Protein AF-E2SMT0-F1 (afdb_monomer)

Solvent-accessible surface area (backbone atoms only — not comparable to full-atom values): 7330 Å² total; per-residue (Å²): 91,75,44,78,41,66,25,70,61,18,42,69,84,51,60,46,82,39,79,40,74,41,54,25,53,81,50,100,90,46,76,45,62,54,72,74,54,76,68,58,70,73,62,40,53,53,51,51,45,53,49,53,22,50,51,28,37,53,51,11,67,75,68,33,37,64,67,37,38,49,50,17,45,61,53,36,87,89,44,90,43,67,72,59,39,50,51,51,49,56,31,49,48,58,62,40,46,90,81,39,67,66,34,48,72,59,42,51,53,40,51,74,72,66,61,69,62,79,52,65,67,62,42,61,54,46,80,73,110

Mean predicted aligned error: 3.84 Å

Nearest PDB structures (foldseek):
  6wbt-assembly1_B  TM=9.586E-01  e=4.758E-06  metagenomes
  6wbt-assembly1_D  TM=9.593E-01  e=9.155E-06  metagenomes
  6wbt-assembly1_C  TM=9.604E-01  e=1.474E-05  metagenomes
  1u8x-assembly1_X  TM=9.569E-01  e=6.523E-05  Bacillus subtilis
  6vc6-assembly3_C  TM=9.594E-01  e=6.923E-05  Merdibacter massiliensis

Radius of gyration: 18.6 Å; Cα contacts (8 Å, |Δi|>4): 156; chains: 1; bounding box: 45×28×52 Å

pLDDT: mean 94.68, std 4.15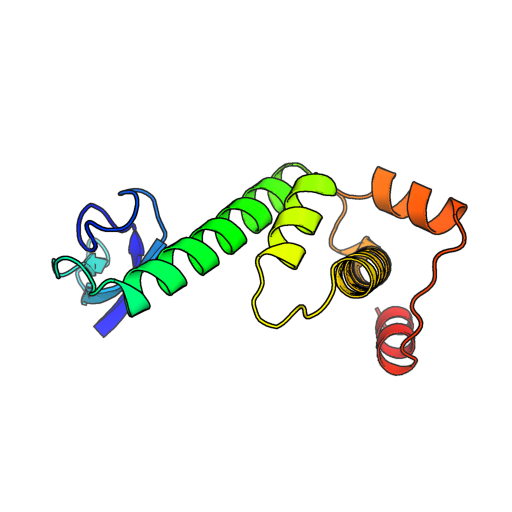, range [65.12, 97.88]

Sequence (129 aa):
MVVSTRNNGALCDLQDDSVVEVTSYITAKGALAVAWGSFDSAQRGWLQCMKAMEECTIQGAIKGDYGLVLQAFQLHPLIPNGAIGKRILDELLLAHKVYLPQFGDVIQQLEEQGITIRDKKARDLCDRQ

Secondary structure (DSSP, 8-state):
-EEEEE-TTSSTTS-TTSEEEEEEEEETTEEEEPP--PPPHHHHHHHHHHHHHHHHHHHHHHHT-HHHHHHHHHHSTT---HHHHHHHHHHHHHHTTTT-GGGHHHHHHHHHTT-----HHHHHHHTT-

Structure (mmCIF, N/CA/C/O backbone):
data_AF-E2SMT0-F1
#
_entry.id   AF-E2SMT0-F1
#
loop_
_atom_site.group_PDB
_atom_site.id
_atom_site.type_symbol
_atom_site.label_atom_id
_atom_site.label_alt_id
_atom_site.label_comp_id
_atom_site.label_asym_id
_atom_site.label_entity_id
_atom_site.label_seq_id
_atom_site.pdbx_PDB_ins_code
_atom_site.Cartn_x
_atom_site.Cartn_y
_atom_site.Cartn_z
_atom_site.occupancy
_atom_site.B_iso_or_equiv
_atom_site.auth_seq_id
_atom_site.auth_comp_id
_atom_site.auth_asym_id
_atom_site.auth_atom_id
_atom_site.pdbx_PDB_model_num
ATOM 1 N N . MET A 1 1 ? 6.360 7.605 -22.086 1.00 94.06 1 MET A N 1
ATOM 2 C CA . MET A 1 1 ? 5.530 8.168 -20.994 1.00 94.06 1 MET A CA 1
ATOM 3 C C . MET A 1 1 ? 5.886 7.426 -19.714 1.00 94.06 1 MET A C 1
ATOM 5 O O . MET A 1 1 ? 6.329 6.289 -19.827 1.00 94.06 1 MET A O 1
ATOM 9 N N . VAL A 1 2 ? 5.750 8.041 -18.541 1.00 97.12 2 VAL A N 1
ATOM 10 C CA . VAL A 1 2 ? 5.917 7.349 -17.251 1.00 97.12 2 VAL A CA 1
ATOM 11 C C . VAL A 1 2 ? 4.537 6.883 -16.795 1.00 97.12 2 VAL A C 1
ATOM 13 O O . VAL A 1 2 ? 3.605 7.683 -16.811 1.00 97.12 2 VAL A O 1
ATOM 16 N N . VAL A 1 3 ? 4.387 5.589 -16.511 1.00 97.62 3 VAL A N 1
ATOM 17 C CA . VAL A 1 3 ? 3.106 4.973 -16.124 1.00 97.62 3 VAL A CA 1
ATOM 18 C C . VAL A 1 3 ? 3.330 3.853 -15.117 1.00 97.62 3 VAL A C 1
ATOM 20 O O . VAL A 1 3 ? 4.385 3.217 -15.128 1.00 97.62 3 VAL A O 1
ATOM 23 N N . SER A 1 4 ? 2.312 3.563 -14.307 1.00 97.69 4 SER A N 1
ATOM 24 C CA . SER A 1 4 ? 2.261 2.354 -13.485 1.00 97.69 4 SER A CA 1
ATOM 25 C C . SER A 1 4 ? 1.993 1.124 -14.357 1.00 97.69 4 SER A C 1
ATOM 27 O O . SER A 1 4 ? 1.018 1.079 -15.108 1.00 97.69 4 SER A O 1
ATOM 29 N N . THR A 1 5 ? 2.857 0.119 -14.270 1.00 96.38 5 THR A N 1
ATOM 30 C CA . THR A 1 5 ? 2.747 -1.139 -15.015 1.00 96.38 5 THR A CA 1
ATOM 31 C C . THR A 1 5 ? 3.353 -2.288 -14.213 1.00 96.38 5 THR A C 1
ATOM 33 O O . THR A 1 5 ? 4.002 -2.072 -13.189 1.00 96.38 5 THR A O 1
ATOM 36 N N . ARG A 1 6 ? 3.138 -3.526 -14.658 1.00 96.56 6 ARG A N 1
ATOM 37 C CA . ARG A 1 6 ? 3.798 -4.701 -14.080 1.00 96.56 6 ARG A CA 1
ATOM 38 C C . ARG A 1 6 ? 5.302 -4.642 -14.363 1.00 96.56 6 ARG A C 1
ATOM 40 O O . ARG A 1 6 ? 5.692 -4.378 -15.498 1.00 96.56 6 ARG A O 1
ATOM 47 N N . ASN A 1 7 ? 6.120 -4.920 -13.349 1.00 96.12 7 ASN A N 1
ATOM 48 C CA . ASN A 1 7 ? 7.574 -4.787 -13.400 1.00 96.12 7 ASN A CA 1
ATOM 49 C C . ASN A 1 7 ? 8.222 -5.625 -14.508 1.00 96.12 7 ASN A C 1
ATOM 51 O O . ASN A 1 7 ? 8.943 -5.081 -15.339 1.00 96.12 7 ASN A O 1
ATOM 55 N N . ASN A 1 8 ? 7.947 -6.933 -14.537 1.00 95.00 8 ASN A N 1
ATOM 56 C CA . ASN A 1 8 ? 8.453 -7.865 -15.548 1.00 95.00 8 ASN A CA 1
ATOM 57 C C . ASN A 1 8 ? 9.960 -7.680 -15.850 1.00 95.00 8 ASN A C 1
ATOM 59 O O . ASN A 1 8 ? 10.357 -7.540 -17.009 1.00 95.00 8 ASN A O 1
ATOM 63 N N . GLY A 1 9 ? 10.781 -7.603 -14.798 1.00 94.38 9 GLY A N 1
ATOM 64 C CA . GLY A 1 9 ? 12.229 -7.416 -14.880 1.00 94.38 9 GLY A CA 1
ATOM 65 C C . GLY A 1 9 ? 12.729 -5.996 -15.175 1.00 94.38 9 GLY A C 1
ATOM 66 O O . GLY A 1 9 ? 13.941 -5.811 -15.288 1.00 94.38 9 GLY A O 1
ATOM 67 N N . ALA A 1 10 ? 11.864 -4.981 -15.304 1.00 95.19 10 ALA A N 1
ATOM 68 C CA . ALA A 1 10 ? 12.301 -3.611 -15.597 1.00 95.19 10 ALA A CA 1
ATOM 69 C C . ALA A 1 10 ? 13.158 -2.998 -14.471 1.00 95.19 10 ALA A C 1
ATOM 71 O O . ALA A 1 10 ? 14.170 -2.346 -14.744 1.00 95.19 10 ALA A O 1
ATOM 72 N N . LEU A 1 11 ? 12.767 -3.242 -13.217 1.00 95.75 11 LEU A N 1
ATOM 73 C CA . LEU A 1 11 ? 13.508 -2.942 -11.994 1.00 95.75 11 LEU A CA 1
ATOM 74 C C . LEU A 1 11 ? 13.913 -4.257 -11.325 1.00 95.75 11 LEU A C 1
ATOM 76 O O . LEU A 1 11 ? 13.073 -4.947 -10.751 1.00 95.75 11 LEU A O 1
ATOM 80 N N . CYS A 1 12 ? 15.202 -4.591 -11.360 1.00 94.56 12 CYS A N 1
ATOM 81 C CA . CYS A 1 12 ? 15.707 -5.846 -10.792 1.00 94.56 12 CYS A CA 1
ATOM 82 C C . CYS A 1 12 ? 15.666 -5.899 -9.258 1.00 94.56 12 CYS A C 1
ATOM 84 O O . CYS A 1 12 ? 15.787 -6.973 -8.678 1.00 94.56 12 CYS A O 1
ATOM 86 N N . ASP A 1 13 ? 15.489 -4.751 -8.603 1.00 95.81 13 ASP A N 1
ATOM 87 C CA . ASP A 1 13 ? 15.352 -4.675 -7.151 1.00 95.81 13 ASP A CA 1
ATOM 88 C C . ASP A 1 13 ? 13.949 -5.087 -6.665 1.00 95.81 13 ASP A C 1
ATOM 90 O O . ASP A 1 13 ? 13.763 -5.275 -5.471 1.00 95.81 13 ASP A O 1
ATOM 94 N N . LEU A 1 14 ? 12.953 -5.242 -7.544 1.00 96.69 14 LEU A N 1
ATOM 95 C CA . LEU A 1 14 ? 11.583 -5.622 -7.175 1.00 96.69 14 LEU A CA 1
ATOM 96 C C . LEU A 1 14 ? 11.155 -6.925 -7.852 1.00 96.69 14 LEU A C 1
ATOM 98 O O . LEU A 1 14 ? 11.699 -7.308 -8.884 1.00 96.69 14 LEU A O 1
ATOM 102 N N . GLN A 1 15 ? 10.138 -7.586 -7.294 1.00 95.94 15 GLN A N 1
ATOM 103 C CA . GLN A 1 15 ? 9.563 -8.794 -7.890 1.00 95.94 15 GLN A CA 1
ATOM 104 C C . GLN A 1 15 ? 8.917 -8.487 -9.252 1.00 95.94 15 GLN A C 1
ATOM 106 O O . GLN A 1 15 ? 8.438 -7.378 -9.500 1.00 95.94 15 GLN A O 1
ATOM 111 N N . ASP A 1 16 ? 8.883 -9.469 -10.153 1.00 95.88 16 ASP A N 1
ATOM 112 C CA . ASP A 1 16 ? 8.387 -9.284 -11.526 1.00 95.88 16 ASP A CA 1
ATOM 113 C C . ASP A 1 16 ? 6.885 -8.986 -11.611 1.00 95.88 16 ASP A C 1
ATOM 115 O O . ASP A 1 16 ? 6.398 -8.424 -12.595 1.00 95.88 16 ASP A O 1
ATOM 119 N N . ASP A 1 17 ? 6.123 -9.378 -10.600 1.00 96.31 17 ASP A N 1
ATOM 120 C CA . ASP A 1 17 ? 4.694 -9.117 -10.472 1.00 96.31 17 ASP A CA 1
ATOM 121 C C . ASP A 1 17 ? 4.365 -7.815 -9.730 1.00 96.31 17 ASP A C 1
ATOM 123 O O . ASP A 1 17 ? 3.208 -7.395 -9.742 1.00 96.31 17 ASP A O 1
ATOM 127 N N . SER A 1 18 ? 5.364 -7.126 -9.173 1.00 96.62 18 SER A N 1
ATOM 128 C CA . SER A 1 18 ? 5.171 -5.821 -8.545 1.00 96.62 18 SER A CA 1
ATOM 129 C C . SER A 1 18 ? 4.705 -4.771 -9.552 1.00 96.62 18 SER A C 1
ATOM 131 O O . SER A 1 18 ? 5.154 -4.729 -10.699 1.00 96.62 18 SER A O 1
ATOM 133 N N . VAL A 1 19 ? 3.844 -3.859 -9.101 1.00 96.81 19 VAL A N 1
ATOM 134 C CA . VAL A 1 19 ? 3.540 -2.633 -9.848 1.00 96.81 19 VAL A CA 1
ATOM 135 C C . VAL A 1 19 ? 4.671 -1.626 -9.649 1.00 96.81 19 VAL A C 1
ATOM 137 O O . VAL A 1 19 ? 5.078 -1.355 -8.515 1.00 96.81 19 VAL A O 1
ATOM 140 N N . VAL A 1 20 ? 5.163 -1.069 -10.754 1.00 96.44 20 VAL A N 1
ATOM 141 C CA . VAL A 1 20 ? 6.228 -0.060 -10.799 1.00 96.44 20 VAL A CA 1
ATOM 142 C C . VAL A 1 20 ? 5.805 1.099 -11.688 1.00 96.44 20 VAL A C 1
ATOM 144 O O . VAL A 1 20 ? 5.106 0.898 -12.679 1.00 96.44 20 VAL A O 1
ATOM 147 N N . GLU A 1 21 ? 6.232 2.311 -11.352 1.00 96.94 21 GLU A N 1
ATOM 148 C CA . GLU A 1 21 ? 5.996 3.500 -12.169 1.00 96.94 21 GLU A CA 1
ATOM 149 C C . GLU A 1 21 ? 7.283 3.885 -12.899 1.00 96.94 21 GLU A C 1
ATOM 151 O O . GLU A 1 21 ? 8.222 4.416 -12.308 1.00 96.94 21 GLU A O 1
ATOM 156 N N . VAL A 1 22 ? 7.356 3.548 -14.188 1.00 96.06 22 VAL A N 1
ATOM 157 C CA . VAL A 1 22 ? 8.592 3.655 -14.977 1.00 96.06 22 VAL A CA 1
ATOM 158 C C . VAL A 1 22 ? 8.326 4.149 -16.392 1.00 96.06 22 VAL A C 1
ATOM 160 O O . VAL A 1 22 ? 7.216 4.055 -16.931 1.00 96.06 22 VAL A O 1
ATOM 163 N N . THR A 1 23 ? 9.379 4.664 -17.026 1.00 97.25 23 THR A N 1
ATOM 164 C CA . THR A 1 23 ? 9.357 4.999 -18.450 1.00 97.25 23 THR A CA 1
ATOM 165 C C . THR A 1 23 ? 8.970 3.774 -19.266 1.00 97.25 23 THR A C 1
ATOM 167 O O . THR A 1 23 ? 9.588 2.717 -19.167 1.00 97.25 23 THR A O 1
ATOM 170 N N . SER A 1 24 ? 7.946 3.941 -20.096 1.00 97.50 24 SER A N 1
ATOM 171 C CA . SER A 1 24 ? 7.385 2.872 -20.909 1.00 97.50 24 SER A CA 1
ATOM 172 C C . SER A 1 24 ? 7.072 3.350 -22.326 1.00 97.50 24 SER A C 1
ATOM 174 O O . SER A 1 24 ? 6.667 4.504 -22.546 1.00 97.50 24 SER A O 1
ATOM 176 N N . TYR A 1 25 ? 7.211 2.432 -23.283 1.00 97.50 25 TYR A N 1
ATOM 177 C CA . TYR A 1 25 ? 6.647 2.574 -24.622 1.00 97.50 25 TYR A CA 1
ATOM 178 C C . TYR A 1 25 ? 5.174 2.178 -24.585 1.00 97.50 25 TYR A C 1
ATOM 180 O O . TYR A 1 25 ? 4.826 1.087 -24.137 1.00 97.50 25 TYR A O 1
ATOM 188 N N . ILE A 1 26 ? 4.299 3.062 -25.058 1.00 97.62 26 ILE A N 1
ATOM 189 C CA . ILE A 1 26 ? 2.863 2.792 -25.109 1.00 97.62 26 ILE A CA 1
ATOM 190 C C . ILE A 1 26 ? 2.528 2.241 -26.484 1.00 97.62 26 ILE A C 1
ATOM 192 O O . ILE A 1 26 ? 2.744 2.903 -27.497 1.00 97.62 26 ILE A O 1
ATOM 196 N N . THR A 1 27 ? 2.022 1.014 -26.510 1.00 96.88 27 THR A N 1
ATOM 197 C CA . THR A 1 27 ? 1.685 0.302 -27.743 1.00 96.88 27 THR A CA 1
ATOM 198 C C . THR A 1 27 ? 0.235 -0.165 -27.705 1.00 96.88 27 THR A C 1
ATOM 200 O O . THR A 1 27 ? -0.402 -0.163 -26.653 1.00 96.88 27 THR A O 1
ATOM 203 N N . ALA A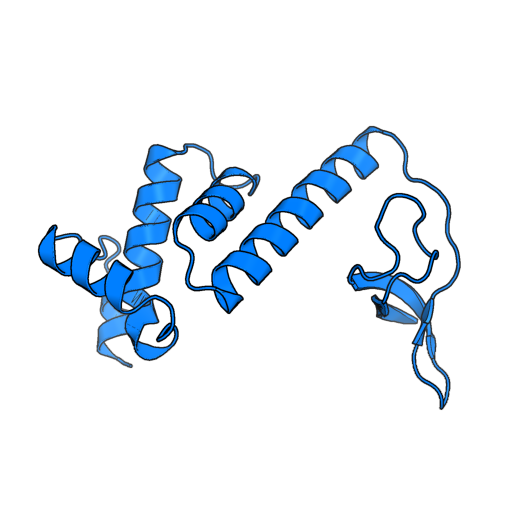 1 28 ? -0.280 -0.658 -28.834 1.00 97.56 28 ALA A N 1
ATOM 204 C CA . ALA A 1 28 ? -1.602 -1.287 -28.884 1.00 97.56 28 ALA A CA 1
ATOM 205 C C . ALA A 1 28 ? -1.732 -2.532 -27.975 1.00 97.56 28 ALA A C 1
ATOM 207 O O . ALA A 1 28 ? -2.843 -2.975 -27.708 1.00 97.56 28 ALA A O 1
ATOM 208 N N . LYS A 1 29 ? -0.614 -3.100 -27.493 1.00 95.19 29 LYS A N 1
ATOM 209 C CA . LYS A 1 29 ? -0.584 -4.244 -26.565 1.00 95.19 29 LYS A CA 1
ATOM 210 C C . LYS A 1 29 ? -0.454 -3.830 -25.091 1.00 95.19 29 LYS A C 1
ATOM 212 O O . LYS A 1 29 ? -0.320 -4.697 -24.236 1.00 95.19 29 LYS A O 1
ATOM 217 N N . GLY A 1 30 ? -0.471 -2.529 -24.798 1.00 95.12 30 GLY A N 1
ATOM 218 C CA . GLY A 1 30 ? -0.253 -1.980 -23.460 1.00 95.12 30 GLY A CA 1
ATOM 219 C C . GLY A 1 30 ? 1.129 -1.347 -23.282 1.00 95.12 30 GLY A C 1
ATOM 220 O O . GLY A 1 30 ? 1.851 -1.086 -24.254 1.00 95.12 30 GLY A O 1
ATOM 221 N N . ALA A 1 31 ? 1.464 -1.062 -22.022 1.00 96.56 31 ALA A N 1
ATOM 222 C CA . ALA A 1 31 ? 2.720 -0.436 -21.628 1.00 96.56 31 ALA A CA 1
ATOM 223 C C . ALA A 1 31 ? 3.867 -1.457 -21.615 1.00 96.56 31 ALA A C 1
ATOM 225 O O . ALA A 1 31 ? 3.803 -2.467 -20.917 1.00 96.56 31 ALA A O 1
ATOM 226 N N . LEU A 1 32 ? 4.928 -1.168 -22.367 1.00 95.69 32 LEU A N 1
ATOM 227 C CA . LEU A 1 32 ? 6.174 -1.929 -22.366 1.00 95.69 32 LEU A CA 1
ATOM 228 C C . LEU A 1 32 ? 7.217 -1.155 -21.560 1.00 95.69 32 LEU A C 1
ATOM 230 O O . LEU A 1 32 ? 7.735 -0.140 -22.037 1.00 95.69 32 LEU A O 1
ATOM 234 N N . ALA A 1 33 ? 7.481 -1.617 -20.338 1.00 96.00 33 ALA A N 1
ATOM 235 C CA . ALA A 1 33 ? 8.446 -1.001 -19.436 1.00 96.00 33 ALA A CA 1
ATOM 236 C C . ALA A 1 33 ? 9.861 -1.048 -20.029 1.00 96.00 33 ALA A C 1
ATOM 238 O O . ALA A 1 33 ? 10.301 -2.076 -20.549 1.00 96.00 33 ALA A O 1
ATOM 239 N N . VAL A 1 34 ? 10.571 0.076 -19.961 1.00 96.19 34 VAL A N 1
ATOM 240 C CA . VAL A 1 34 ? 11.981 0.146 -20.351 1.00 96.19 34 VAL A CA 1
ATOM 241 C C . VAL A 1 34 ? 12.826 -0.392 -19.201 1.00 96.19 34 VAL A C 1
ATOM 243 O O . VAL A 1 34 ? 12.672 0.047 -18.063 1.00 96.19 34 VAL A O 1
ATOM 246 N N . ALA A 1 35 ? 13.722 -1.333 -19.502 1.00 95.50 35 ALA A N 1
ATOM 247 C CA . ALA A 1 35 ? 14.650 -1.874 -18.517 1.00 95.50 35 ALA A CA 1
ATOM 248 C C . ALA A 1 35 ? 15.580 -0.773 -17.991 1.00 95.50 35 ALA A C 1
ATOM 250 O O . ALA A 1 35 ? 16.161 -0.021 -18.777 1.00 95.50 35 ALA A O 1
ATOM 251 N N . TRP A 1 36 ? 15.716 -0.695 -16.669 1.00 88.00 36 TRP A N 1
ATOM 252 C CA . TRP A 1 36 ? 16.558 0.298 -16.010 1.00 88.00 36 TRP A CA 1
ATOM 253 C C . TRP A 1 36 ? 17.875 -0.316 -15.525 1.00 88.00 36 TRP A C 1
ATOM 255 O O . TRP A 1 36 ? 18.932 -0.061 -16.094 1.00 88.00 36 TRP A O 1
ATOM 265 N N . GLY A 1 37 ? 17.815 -1.120 -14.464 1.00 87.62 37 GLY A N 1
ATOM 266 C CA . GLY A 1 37 ? 18.971 -1.544 -13.672 1.00 87.62 37 GLY A CA 1
ATOM 267 C C . GLY A 1 37 ? 18.666 -1.465 -12.175 1.00 87.62 37 GLY A C 1
ATOM 268 O O . GLY A 1 37 ? 17.503 -1.327 -11.792 1.00 87.62 37 GLY A O 1
ATOM 269 N N . SER A 1 38 ? 19.697 -1.544 -11.334 1.00 93.19 38 SER A N 1
ATOM 270 C CA . SER A 1 38 ? 19.538 -1.450 -9.880 1.00 93.19 38 SER A CA 1
ATOM 271 C C . SER A 1 38 ? 19.718 -0.022 -9.371 1.00 93.19 38 SER A C 1
ATOM 273 O O . SER A 1 38 ? 20.421 0.797 -9.967 1.00 93.19 38 SER A O 1
ATOM 275 N N . PHE A 1 39 ? 19.075 0.275 -8.250 1.00 95.44 39 PHE A N 1
ATOM 276 C CA . PHE A 1 39 ? 19.247 1.517 -7.510 1.00 95.44 39 PHE A CA 1
ATOM 277 C C . PHE A 1 39 ? 20.469 1.455 -6.596 1.00 95.44 39 PHE A C 1
ATOM 279 O O . PHE A 1 39 ? 20.848 0.383 -6.122 1.00 95.44 39 PHE A O 1
ATOM 286 N N . ASP A 1 40 ? 21.033 2.613 -6.263 1.00 97.00 40 ASP A N 1
ATOM 287 C CA . ASP A 1 40 ? 21.986 2.725 -5.160 1.00 97.00 40 ASP A CA 1
ATOM 288 C C . ASP A 1 40 ? 21.323 2.370 -3.818 1.00 97.00 40 ASP A C 1
ATOM 290 O O . ASP A 1 40 ? 20.101 2.429 -3.654 1.00 97.00 40 ASP A O 1
ATOM 294 N N . SER A 1 41 ? 22.146 2.002 -2.832 1.00 97.25 41 SER A N 1
ATOM 295 C CA . SER A 1 41 ? 21.692 1.439 -1.549 1.00 97.25 41 SER A CA 1
ATOM 296 C C . SER A 1 41 ? 20.629 2.288 -0.838 1.00 97.25 41 SER A C 1
ATOM 298 O O . SER A 1 41 ? 19.633 1.754 -0.350 1.00 97.25 41 SER A O 1
ATOM 300 N N . ALA A 1 42 ? 20.794 3.615 -0.818 1.00 96.88 42 ALA A N 1
ATOM 301 C CA . ALA A 1 42 ? 19.875 4.506 -0.114 1.00 96.88 42 ALA A CA 1
ATOM 302 C C . ALA A 1 42 ? 18.470 4.506 -0.743 1.00 96.88 42 ALA A C 1
ATOM 304 O O . ALA A 1 42 ? 17.470 4.352 -0.043 1.00 96.88 42 ALA A O 1
ATOM 305 N N . GLN A 1 43 ? 18.389 4.639 -2.066 1.00 96.31 43 GLN A N 1
ATOM 306 C CA . GLN A 1 43 ? 17.140 4.643 -2.825 1.00 96.31 43 GLN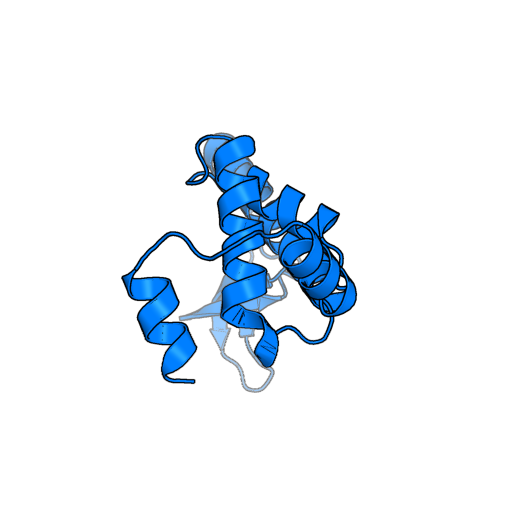 A CA 1
ATOM 307 C C . GLN A 1 43 ? 16.494 3.257 -2.798 1.00 96.31 43 GLN A C 1
ATOM 309 O O . GLN A 1 43 ? 15.284 3.149 -2.600 1.00 96.31 43 GLN A O 1
ATOM 314 N N . ARG A 1 44 ? 17.302 2.195 -2.917 1.00 96.75 44 ARG A N 1
ATOM 315 C CA . ARG A 1 44 ? 16.827 0.814 -2.818 1.00 96.75 44 ARG A CA 1
ATOM 316 C C . ARG A 1 44 ? 16.201 0.529 -1.455 1.00 96.75 44 ARG A C 1
ATOM 318 O O . ARG A 1 44 ? 15.138 -0.076 -1.405 1.00 96.75 44 ARG A O 1
ATOM 325 N N . GLY A 1 45 ? 16.813 0.987 -0.361 1.00 96.88 45 GLY A N 1
ATOM 326 C CA . GLY A 1 45 ? 16.271 0.803 0.988 1.00 96.88 45 GLY A CA 1
ATOM 327 C C . GLY A 1 45 ? 14.869 1.399 1.146 1.00 96.88 45 GLY A C 1
ATOM 328 O O . GLY A 1 45 ? 13.955 0.721 1.618 1.00 96.88 45 GLY A O 1
ATOM 329 N N . TRP A 1 46 ? 14.673 2.634 0.677 1.00 96.25 46 TRP A N 1
ATOM 330 C CA . TRP A 1 46 ? 13.354 3.274 0.670 1.00 96.25 46 TRP A CA 1
ATOM 331 C C . TRP A 1 46 ? 12.350 2.547 -0.224 1.00 96.25 46 TRP A C 1
ATOM 333 O O . TRP A 1 46 ? 11.210 2.341 0.192 1.00 96.25 46 TRP A O 1
ATOM 343 N N . LEU A 1 47 ? 12.778 2.120 -1.415 1.00 96.44 47 LEU A N 1
ATOM 344 C CA . LEU A 1 47 ? 11.934 1.382 -2.352 1.00 96.44 47 LEU A CA 1
ATOM 345 C C . LEU A 1 47 ? 11.395 0.088 -1.726 1.00 96.44 47 LEU A C 1
ATOM 347 O O . LEU A 1 47 ? 10.194 -0.162 -1.793 1.00 96.44 47 LEU A O 1
ATOM 351 N N . GLN A 1 48 ? 12.261 -0.695 -1.074 1.00 96.69 48 GLN A N 1
ATOM 352 C CA . GLN A 1 48 ? 11.861 -1.936 -0.401 1.00 96.69 48 GLN A CA 1
ATOM 353 C C . GLN A 1 48 ? 10.878 -1.675 0.740 1.00 96.69 48 GLN A C 1
ATOM 355 O O . GLN A 1 48 ? 9.872 -2.368 0.855 1.00 96.69 48 GLN A O 1
ATOM 360 N N . CYS A 1 49 ? 11.147 -0.662 1.569 1.00 96.81 49 CYS A N 1
ATOM 361 C CA . CYS A 1 49 ? 10.287 -0.331 2.703 1.00 96.81 49 CYS A CA 1
ATOM 362 C C . CYS A 1 49 ? 8.870 0.047 2.242 1.00 96.81 49 CYS A C 1
ATOM 364 O O . CYS A 1 49 ? 7.881 -0.492 2.743 1.00 96.81 49 CYS A O 1
ATOM 366 N N . MET A 1 50 ? 8.770 0.919 1.234 1.00 97.06 50 MET A N 1
ATOM 367 C CA . MET A 1 50 ? 7.477 1.346 0.700 1.00 97.06 50 MET A CA 1
ATOM 368 C C . MET A 1 50 ? 6.748 0.208 -0.014 1.00 97.06 50 MET A C 1
ATOM 370 O O . MET A 1 50 ? 5.547 0.049 0.193 1.00 97.06 50 MET A O 1
ATOM 374 N N . LYS A 1 51 ? 7.456 -0.632 -0.782 1.00 97.25 51 LYS A N 1
ATOM 375 C CA . LYS A 1 51 ? 6.834 -1.794 -1.427 1.00 97.25 51 LYS A CA 1
ATOM 376 C C . LYS A 1 51 ? 6.284 -2.785 -0.399 1.00 97.25 51 LYS A C 1
ATOM 378 O O . LYS A 1 51 ? 5.143 -3.214 -0.528 1.00 97.25 51 LYS A O 1
ATOM 383 N N . ALA A 1 52 ? 7.043 -3.085 0.655 1.00 97.25 52 ALA A N 1
ATOM 384 C CA . ALA A 1 52 ? 6.583 -3.960 1.731 1.00 97.25 52 ALA A CA 1
ATOM 385 C C . ALA A 1 52 ? 5.344 -3.393 2.449 1.00 97.25 52 ALA A C 1
ATOM 387 O O . ALA A 1 52 ? 4.422 -4.140 2.782 1.00 97.25 52 ALA A O 1
ATOM 388 N N . MET A 1 53 ? 5.291 -2.072 2.660 1.00 97.81 53 MET A N 1
ATOM 389 C CA . MET A 1 53 ? 4.117 -1.394 3.216 1.00 97.81 53 MET A CA 1
ATOM 390 C C . MET A 1 53 ? 2.884 -1.550 2.309 1.00 97.81 53 MET A C 1
ATOM 392 O O . MET A 1 53 ? 1.806 -1.901 2.797 1.00 97.81 53 MET A O 1
ATOM 396 N N . GLU A 1 54 ? 3.039 -1.355 0.996 1.00 97.69 54 GLU A N 1
ATOM 397 C CA . GLU A 1 54 ? 1.970 -1.551 0.007 1.00 97.69 54 GLU A CA 1
ATOM 398 C C . GLU A 1 54 ? 1.476 -3.003 -0.013 1.00 97.69 54 GLU A C 1
ATOM 400 O O . GLU A 1 54 ? 0.272 -3.247 0.046 1.00 97.69 54 GLU A O 1
ATOM 405 N N . GLU A 1 55 ? 2.389 -3.976 -0.037 1.00 97.19 55 GLU A N 1
ATOM 406 C CA . GLU A 1 55 ? 2.060 -5.404 -0.033 1.00 97.19 55 GLU A CA 1
ATOM 407 C C . GLU A 1 55 ? 1.293 -5.805 1.233 1.00 97.19 55 GLU A C 1
ATOM 409 O O . GLU A 1 55 ? 0.255 -6.465 1.137 1.00 97.19 55 GLU A O 1
ATOM 414 N N . CYS A 1 56 ? 1.741 -5.356 2.412 1.00 97.88 56 CYS A N 1
ATOM 415 C CA . CYS A 1 56 ? 1.028 -5.577 3.673 1.00 97.88 56 CYS A CA 1
ATOM 416 C C . CYS A 1 56 ? -0.371 -4.949 3.641 1.00 97.88 56 CYS A C 1
ATOM 418 O O . CYS A 1 56 ? -1.340 -5.585 4.057 1.00 97.88 56 CYS A O 1
ATOM 420 N N . THR A 1 57 ? -0.494 -3.734 3.096 1.00 97.50 57 THR A N 1
ATOM 421 C CA . THR A 1 57 ? -1.781 -3.039 2.950 1.00 97.50 57 THR A CA 1
ATOM 422 C C . THR A 1 57 ? -2.731 -3.820 2.051 1.00 97.50 57 THR A C 1
ATOM 424 O O . THR A 1 57 ? -3.874 -4.053 2.432 1.00 97.50 57 THR A O 1
ATOM 427 N N . ILE A 1 58 ? -2.268 -4.267 0.880 1.00 97.19 58 ILE A N 1
ATOM 428 C CA . ILE A 1 58 ? -3.079 -5.022 -0.084 1.00 97.19 58 ILE A CA 1
ATOM 429 C C . ILE A 1 58 ? -3.515 -6.358 0.521 1.00 97.19 58 ILE A C 1
ATOM 431 O O . ILE A 1 58 ? -4.692 -6.709 0.459 1.00 97.19 58 ILE A O 1
ATOM 435 N N . GLN A 1 59 ? -2.593 -7.096 1.144 1.00 97.62 59 GLN A N 1
ATOM 436 C CA . GLN A 1 59 ? -2.911 -8.378 1.772 1.00 97.62 59 GLN A CA 1
ATOM 437 C C . GLN A 1 59 ? -3.893 -8.213 2.935 1.00 97.62 59 GLN A C 1
ATOM 439 O O . GLN A 1 59 ? -4.858 -8.972 3.022 1.00 97.62 59 GLN A O 1
ATOM 444 N N . GLY A 1 60 ? -3.689 -7.206 3.788 1.00 97.69 60 GLY A N 1
ATOM 445 C CA . GLY A 1 60 ? -4.616 -6.866 4.865 1.00 97.69 60 GLY A CA 1
ATOM 446 C C . GLY A 1 60 ? -5.990 -6.465 4.334 1.00 97.69 60 GLY A C 1
ATOM 447 O O . GLY A 1 60 ? -7.000 -6.971 4.813 1.00 97.69 60 GLY A O 1
ATOM 448 N N . ALA A 1 61 ? -6.042 -5.639 3.287 1.00 96.38 61 ALA A N 1
ATOM 449 C CA . ALA A 1 61 ? -7.285 -5.186 2.669 1.00 96.38 61 ALA A CA 1
ATOM 450 C C . ALA A 1 61 ? -8.077 -6.320 2.004 1.00 96.38 61 ALA A C 1
ATOM 452 O O . ALA A 1 61 ? -9.302 -6.313 2.086 1.00 96.38 61 ALA A O 1
ATOM 453 N N . ILE A 1 62 ? -7.405 -7.288 1.370 1.00 97.06 62 ILE A N 1
ATOM 454 C CA . ILE A 1 62 ? -8.058 -8.461 0.766 1.00 97.06 62 ILE A CA 1
ATOM 455 C C . ILE A 1 62 ? -8.558 -9.425 1.849 1.00 97.06 62 ILE A C 1
ATOM 457 O O . ILE A 1 62 ? -9.654 -9.965 1.726 1.00 97.06 62 ILE A O 1
ATOM 461 N N . LYS A 1 63 ? -7.758 -9.661 2.898 1.00 96.81 63 LYS A N 1
ATOM 462 C CA . LYS A 1 63 ? -8.055 -10.662 3.937 1.00 96.81 63 LYS A CA 1
ATOM 463 C C . LYS A 1 63 ? -8.925 -10.144 5.084 1.00 96.81 63 LYS A C 1
ATOM 465 O O . LYS A 1 63 ? -9.427 -10.962 5.844 1.00 96.81 63 LYS A O 1
ATOM 470 N N . GLY A 1 64 ? -9.069 -8.827 5.240 1.00 96.31 64 GLY A N 1
ATOM 471 C CA . GLY A 1 64 ? -9.663 -8.232 6.444 1.00 96.31 64 GLY A CA 1
ATOM 472 C C . GLY A 1 64 ? -8.777 -8.380 7.689 1.00 96.31 64 GLY A C 1
ATOM 473 O O . GLY A 1 64 ? -9.273 -8.398 8.811 1.00 96.31 64 GLY A O 1
ATOM 474 N N . ASP A 1 65 ? -7.461 -8.526 7.510 1.00 97.69 65 ASP A N 1
ATOM 475 C CA . ASP A 1 65 ? -6.528 -8.828 8.599 1.00 97.69 65 ASP A CA 1
ATOM 476 C C . ASP A 1 65 ? -6.000 -7.539 9.246 1.00 97.69 65 ASP A C 1
ATOM 478 O O . ASP A 1 65 ? -5.197 -6.802 8.664 1.00 97.69 65 ASP A O 1
ATOM 482 N N . TYR A 1 66 ? -6.443 -7.277 10.476 1.00 97.44 66 TYR A N 1
ATOM 483 C CA . TYR A 1 66 ? -6.019 -6.120 11.264 1.00 97.44 66 TYR A CA 1
ATOM 484 C C . TYR A 1 66 ? -4.503 -6.090 11.520 1.00 97.44 66 TYR A C 1
ATOM 486 O O . TYR A 1 66 ? -3.894 -5.020 11.496 1.00 97.44 66 TYR A O 1
ATOM 494 N N . GLY A 1 67 ? -3.878 -7.246 11.755 1.00 97.00 67 GLY A N 1
ATOM 495 C CA . GLY A 1 67 ? -2.446 -7.348 12.023 1.00 97.00 67 GLY A CA 1
ATOM 496 C C . GLY A 1 67 ? -1.609 -6.918 10.821 1.00 97.00 67 GLY A C 1
ATOM 497 O O . GLY A 1 67 ? -0.662 -6.147 10.982 1.00 97.00 67 GLY A O 1
ATOM 498 N N . LEU A 1 68 ? -2.002 -7.335 9.614 1.00 97.69 68 LEU A N 1
ATOM 499 C CA . LEU A 1 68 ? -1.332 -6.928 8.374 1.00 97.69 68 LEU A CA 1
ATOM 500 C C . LEU A 1 68 ? -1.468 -5.426 8.101 1.00 97.69 68 LEU A C 1
ATOM 502 O O . LEU A 1 68 ? -0.488 -4.777 7.730 1.00 97.69 68 LEU A O 1
ATOM 506 N N . VAL A 1 69 ? -2.648 -4.845 8.333 1.00 96.88 69 VAL A N 1
ATOM 507 C CA . VAL A 1 69 ? -2.832 -3.393 8.170 1.00 96.88 69 VAL A CA 1
ATOM 508 C C . VAL A 1 69 ? -2.067 -2.612 9.244 1.00 96.88 69 VAL A C 1
ATOM 510 O O . VAL A 1 69 ? -1.478 -1.572 8.947 1.00 96.88 69 VAL A O 1
ATOM 513 N N . LEU A 1 70 ? -1.989 -3.123 10.477 1.00 96.50 70 LEU A N 1
ATOM 514 C CA . LEU A 1 70 ? -1.167 -2.520 11.526 1.00 96.50 70 LEU A CA 1
ATOM 515 C C . LEU A 1 70 ? 0.322 -2.554 11.166 1.00 96.50 70 LEU A C 1
ATOM 517 O O . LEU A 1 70 ? 1.016 -1.555 11.358 1.00 96.50 70 LEU A O 1
ATOM 521 N N . GLN A 1 71 ? 0.806 -3.668 10.616 1.00 96.12 71 GLN A N 1
ATOM 522 C CA . GLN A 1 71 ? 2.177 -3.778 10.123 1.00 96.12 71 GLN A CA 1
ATOM 523 C C . GLN A 1 71 ? 2.443 -2.764 9.002 1.00 96.12 71 GLN A C 1
ATOM 525 O O . GLN A 1 71 ? 3.464 -2.079 9.037 1.00 96.12 71 GLN A O 1
ATOM 530 N N . ALA A 1 72 ? 1.512 -2.597 8.059 1.00 96.38 72 ALA A N 1
ATOM 531 C CA . ALA A 1 72 ? 1.621 -1.569 7.027 1.00 96.38 72 ALA A CA 1
ATOM 532 C C . ALA A 1 72 ? 1.722 -0.153 7.625 1.00 96.38 72 ALA A C 1
ATOM 534 O O . ALA A 1 72 ? 2.613 0.614 7.262 1.00 96.38 72 ALA A O 1
ATOM 535 N N . PHE A 1 73 ? 0.876 0.174 8.607 1.00 94.56 73 PHE A N 1
ATOM 536 C CA . PHE A 1 73 ? 0.951 1.449 9.327 1.00 94.56 73 PHE A CA 1
ATOM 537 C C . PHE A 1 73 ? 2.312 1.664 9.995 1.00 94.56 73 PHE A C 1
ATOM 539 O O . PHE A 1 73 ? 2.849 2.766 9.952 1.00 94.56 73 PHE A O 1
ATOM 546 N N . GLN A 1 74 ? 2.889 0.628 10.602 1.00 93.62 74 GLN A N 1
ATOM 547 C CA . GLN A 1 74 ? 4.187 0.723 11.275 1.00 93.62 74 GLN A CA 1
ATOM 548 C C . GLN A 1 74 ? 5.362 0.889 10.305 1.00 93.62 74 GLN A C 1
ATOM 550 O O . GLN A 1 74 ? 6.342 1.542 10.657 1.00 93.62 74 GLN A O 1
ATOM 555 N N . LEU A 1 75 ? 5.272 0.323 9.099 1.00 94.69 75 LEU A N 1
ATOM 556 C CA . LEU A 1 75 ? 6.276 0.513 8.048 1.00 94.69 75 LEU A CA 1
ATOM 557 C C . LEU A 1 75 ? 6.229 1.924 7.445 1.0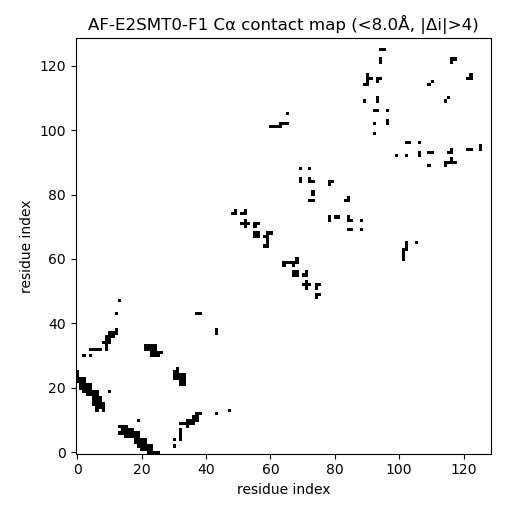0 94.69 75 LEU A C 1
ATOM 559 O O . LEU A 1 75 ? 7.222 2.395 6.891 1.00 94.69 75 LEU A O 1
ATOM 563 N N . HIS A 1 76 ? 5.085 2.607 7.535 1.00 93.88 76 HIS A N 1
ATOM 564 C CA . HIS A 1 76 ? 4.897 3.895 6.889 1.00 93.88 76 HIS A CA 1
ATOM 565 C C . HIS A 1 76 ? 5.766 4.996 7.547 1.00 93.88 76 HIS A C 1
ATOM 567 O O . HIS A 1 76 ? 5.570 5.309 8.723 1.00 93.88 76 HIS A O 1
ATOM 573 N N . PRO A 1 77 ? 6.652 5.693 6.804 1.00 92.31 77 PRO A N 1
ATOM 574 C CA . PRO A 1 77 ? 7.658 6.597 7.391 1.00 92.31 77 PRO A CA 1
ATOM 575 C C . PRO A 1 77 ? 7.086 7.807 8.142 1.00 92.31 77 PRO A C 1
ATOM 577 O O . PRO A 1 77 ? 7.738 8.378 9.011 1.00 92.31 77 PRO A O 1
ATOM 580 N N . LEU A 1 78 ? 5.861 8.214 7.798 1.00 92.25 78 LEU A N 1
ATOM 581 C CA . LEU A 1 78 ? 5.150 9.309 8.468 1.00 92.25 78 LEU A CA 1
ATOM 582 C C . LEU A 1 78 ? 4.451 8.898 9.772 1.00 92.25 78 LEU A C 1
ATOM 584 O O . LEU A 1 78 ? 3.835 9.751 10.408 1.00 92.25 78 LEU A O 1
ATOM 588 N N . ILE A 1 79 ? 4.510 7.626 10.173 1.00 91.56 79 ILE A N 1
ATOM 589 C CA . ILE A 1 79 ? 3.947 7.156 11.440 1.00 91.56 79 ILE A CA 1
ATOM 590 C C . ILE A 1 79 ? 5.065 7.149 12.493 1.00 91.56 79 ILE A C 1
ATOM 592 O O . ILE A 1 79 ? 5.916 6.265 12.493 1.00 91.56 79 ILE A O 1
ATOM 596 N N . PRO A 1 80 ? 5.092 8.124 13.422 1.00 83.69 80 PRO A N 1
ATOM 597 C CA . PRO A 1 80 ? 6.240 8.322 14.308 1.00 83.69 80 PRO A CA 1
ATOM 598 C C . PRO A 1 80 ? 6.275 7.360 15.505 1.00 83.69 80 PRO A C 1
ATOM 600 O O . PRO A 1 80 ? 7.292 7.257 16.184 1.00 83.69 80 PRO A O 1
ATOM 603 N N . ASN A 1 81 ? 5.152 6.719 15.842 1.00 86.69 81 ASN A N 1
ATOM 604 C CA . ASN A 1 81 ? 5.007 5.926 17.062 1.00 86.69 81 ASN A CA 1
ATOM 605 C C . ASN A 1 81 ? 3.953 4.831 16.862 1.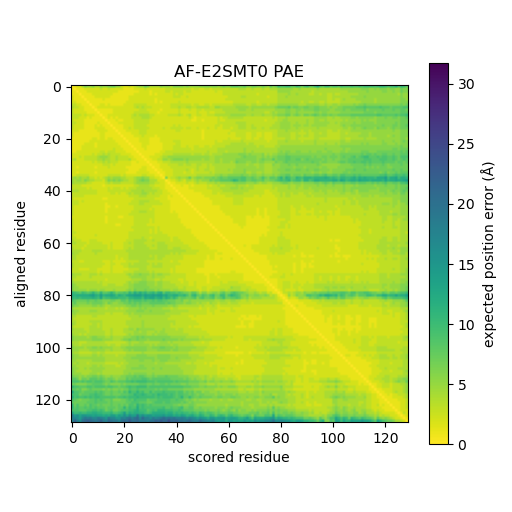00 86.69 81 ASN A C 1
ATOM 607 O O . ASN A 1 81 ? 2.833 5.129 16.448 1.00 86.69 81 ASN A O 1
ATOM 611 N N . GLY A 1 82 ? 4.278 3.590 17.237 1.00 85.81 82 GLY A N 1
ATOM 612 C CA . GLY A 1 82 ? 3.373 2.443 17.143 1.00 85.81 82 GLY A CA 1
ATOM 613 C C . GLY A 1 82 ? 2.067 2.597 17.934 1.00 85.81 82 GLY A C 1
ATOM 614 O O . GLY A 1 82 ? 1.017 2.199 17.439 1.00 85.81 82 GLY A O 1
ATOM 615 N N . ALA A 1 83 ? 2.083 3.234 19.110 1.00 89.88 83 ALA A N 1
ATOM 616 C CA . ALA A 1 83 ? 0.867 3.460 19.900 1.00 89.88 83 ALA A CA 1
ATOM 617 C C . ALA A 1 83 ? -0.072 4.481 19.235 1.00 89.88 83 ALA A C 1
ATOM 619 O O . ALA A 1 83 ? -1.290 4.301 19.213 1.00 89.88 83 ALA A O 1
ATOM 620 N N . ILE A 1 84 ? 0.497 5.547 18.658 1.00 88.94 84 ILE A N 1
ATOM 621 C CA . ILE A 1 84 ? -0.266 6.541 17.893 1.00 88.94 84 ILE A CA 1
ATOM 622 C C . ILE A 1 84 ? -0.772 5.920 16.589 1.00 88.94 84 ILE A C 1
ATOM 624 O O . ILE A 1 84 ? -1.938 6.108 16.260 1.00 88.94 84 ILE A O 1
ATOM 628 N N . GLY A 1 85 ? 0.066 5.151 15.890 1.00 91.94 85 GLY A N 1
ATOM 629 C CA . GLY A 1 85 ? -0.293 4.451 14.658 1.00 91.94 85 GLY A CA 1
ATOM 630 C C . GL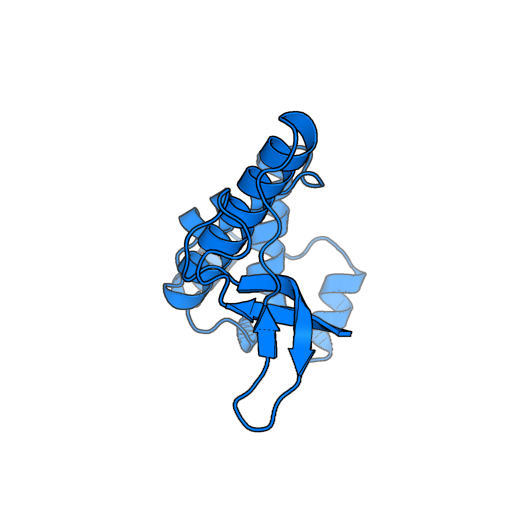Y A 1 85 ? -1.448 3.475 14.860 1.00 91.94 85 GLY A C 1
ATOM 631 O O . GLY A 1 85 ? -2.428 3.551 14.128 1.00 91.94 85 GLY A O 1
ATOM 632 N N . LYS A 1 86 ? -1.390 2.639 15.908 1.00 94.94 86 LYS A N 1
ATOM 633 C CA . LYS A 1 86 ? -2.484 1.726 16.269 1.00 94.94 86 LYS A CA 1
ATOM 634 C C . LYS A 1 86 ? -3.786 2.488 16.506 1.00 94.94 86 LYS A C 1
ATOM 636 O O . LYS A 1 86 ? -4.805 2.162 15.917 1.00 94.94 86 LYS A O 1
ATOM 641 N N . ARG A 1 87 ? -3.734 3.538 17.329 1.00 93.38 87 ARG A N 1
ATOM 642 C CA . ARG A 1 87 ? -4.914 4.354 17.625 1.00 93.38 87 ARG A CA 1
ATOM 643 C C . ARG A 1 87 ? -5.514 4.968 16.356 1.00 93.38 87 ARG A C 1
ATOM 645 O O . ARG A 1 87 ? -6.725 4.946 16.196 1.00 93.38 87 ARG A O 1
ATOM 652 N N . ILE A 1 88 ? -4.683 5.526 15.473 1.00 93.62 88 ILE A N 1
ATOM 653 C CA . ILE A 1 88 ? -5.156 6.113 14.211 1.00 93.62 88 ILE A CA 1
ATOM 654 C C . ILE A 1 88 ? -5.789 5.036 13.327 1.00 93.62 88 ILE A C 1
ATOM 656 O O . ILE A 1 88 ? -6.836 5.292 12.746 1.00 93.62 88 ILE A O 1
ATOM 660 N N . LEU A 1 89 ? -5.197 3.842 13.252 1.00 95.75 89 LEU A N 1
ATOM 661 C CA . LEU A 1 89 ? -5.777 2.724 12.515 1.00 95.75 89 LEU A CA 1
ATOM 662 C C . LEU A 1 89 ? -7.158 2.337 13.064 1.00 95.75 89 LEU A C 1
ATOM 664 O O . LEU A 1 89 ? -8.103 2.245 12.285 1.00 95.75 89 LEU A O 1
ATOM 668 N N . ASP A 1 90 ? -7.289 2.172 14.384 1.00 96.50 90 ASP A N 1
ATOM 669 C CA . ASP A 1 90 ? -8.572 1.856 15.026 1.00 96.50 90 ASP A CA 1
ATOM 670 C C . ASP A 1 90 ? -9.637 2.913 14.665 1.00 96.50 90 ASP A C 1
ATOM 672 O O . ASP A 1 90 ? -10.747 2.582 14.247 1.00 96.50 90 ASP A O 1
ATOM 676 N N . GLU A 1 91 ? -9.283 4.200 14.764 1.00 95.88 91 GLU A N 1
ATOM 677 C CA . GLU A 1 91 ? -10.174 5.315 14.419 1.00 95.88 91 GLU A CA 1
ATOM 678 C C . GLU A 1 91 ? -10.538 5.331 12.920 1.00 95.88 91 GLU A C 1
ATOM 680 O O . GLU A 1 91 ? -11.683 5.623 12.575 1.00 95.88 91 GLU A O 1
ATOM 685 N N . LEU A 1 92 ? -9.606 4.990 12.023 1.00 95.62 92 LEU A N 1
ATOM 686 C CA . LEU A 1 92 ? -9.854 4.930 10.578 1.00 95.62 92 LEU A CA 1
ATOM 687 C C . LEU A 1 92 ? -10.782 3.780 10.185 1.00 95.62 92 LEU A C 1
ATOM 689 O O . LEU A 1 92 ? -11.626 3.979 9.310 1.00 95.62 92 LEU A O 1
ATOM 693 N N . LEU A 1 93 ? -10.650 2.614 10.823 1.00 96.44 93 LEU A N 1
ATOM 694 C CA . LEU A 1 93 ? -11.542 1.474 10.597 1.00 96.44 93 LEU A CA 1
ATOM 695 C C . LEU A 1 93 ? -12.979 1.812 11.006 1.00 96.44 93 LEU A C 1
ATOM 697 O O . LEU A 1 93 ? -13.907 1.557 10.242 1.00 96.44 93 LEU A O 1
ATOM 701 N N . LEU A 1 94 ? -13.155 2.461 12.161 1.00 95.69 94 LEU A N 1
ATOM 702 C CA . LEU A 1 94 ? -14.461 2.947 12.613 1.00 95.69 94 LEU A CA 1
ATOM 703 C C . LEU A 1 94 ? -15.041 3.997 11.657 1.00 95.69 94 LEU A C 1
ATOM 705 O O . LEU A 1 94 ? -16.209 3.911 11.278 1.00 95.69 94 LEU A O 1
ATOM 709 N N . ALA A 1 95 ? -14.221 4.964 11.237 1.00 95.56 95 ALA A N 1
ATOM 710 C CA . ALA A 1 95 ? -14.635 6.037 10.334 1.00 95.56 95 ALA A CA 1
ATOM 711 C C . ALA A 1 95 ? -15.098 5.522 8.963 1.00 95.56 95 ALA A C 1
ATOM 713 O O . ALA A 1 95 ? -16.012 6.082 8.369 1.00 95.56 95 ALA A O 1
ATOM 714 N N . HIS A 1 96 ? -14.495 4.440 8.468 1.00 94.75 96 HIS A N 1
ATOM 715 C CA . HIS A 1 96 ? -14.782 3.890 7.141 1.00 94.75 96 HIS A CA 1
ATOM 716 C C . HIS A 1 96 ? -15.570 2.581 7.195 1.00 94.75 96 HIS A C 1
ATOM 718 O O . HIS A 1 96 ? -15.556 1.827 6.222 1.00 94.75 96 HIS A O 1
ATOM 724 N N . LYS A 1 97 ? -16.283 2.302 8.294 1.00 93.75 97 LYS A N 1
ATOM 725 C CA . LYS A 1 97 ? -16.976 1.020 8.492 1.00 93.75 97 LYS A CA 1
ATOM 726 C C . LYS A 1 97 ? -17.933 0.626 7.365 1.00 93.75 97 LYS A C 1
ATOM 728 O O . LYS A 1 97 ? -18.075 -0.553 7.068 1.00 93.75 97 LYS A O 1
ATOM 733 N N . VAL A 1 98 ? -18.538 1.609 6.696 1.00 93.81 98 VAL A N 1
ATOM 734 C CA . VAL A 1 98 ? -19.433 1.398 5.544 1.00 93.81 98 VAL A CA 1
ATOM 735 C C . VAL A 1 98 ? -18.675 0.875 4.314 1.00 93.81 98 VAL A C 1
ATOM 737 O O . VAL A 1 98 ? -19.226 0.109 3.528 1.00 93.81 98 VAL A O 1
ATOM 740 N N . TYR A 1 99 ? -17.405 1.252 4.151 1.00 94.88 99 TYR A N 1
ATOM 741 C CA . TYR A 1 99 ? -16.576 0.911 2.988 1.00 94.88 99 TYR A CA 1
ATOM 742 C C . TYR A 1 99 ? -15.658 -0.292 3.215 1.00 94.88 99 TYR A C 1
ATOM 744 O O . TYR A 1 99 ? -15.024 -0.757 2.269 1.00 94.88 99 TYR A O 1
ATOM 752 N N . LEU A 1 100 ? -15.566 -0.780 4.454 1.00 96.31 100 LEU A N 1
ATOM 753 C CA . LEU A 1 100 ? -14.640 -1.834 4.867 1.00 96.31 100 LEU A CA 1
ATOM 754 C C . LEU A 1 100 ? -15.373 -3.065 5.433 1.00 96.31 100 LEU A C 1
ATOM 756 O O . LEU A 1 100 ? -15.106 -3.468 6.568 1.00 96.31 100 LEU A O 1
ATOM 760 N N . PRO A 1 101 ? -16.286 -3.696 4.666 1.00 95.81 101 PRO A N 1
ATOM 761 C CA . PRO A 1 101 ? -17.085 -4.824 5.149 1.00 95.81 101 PRO A CA 1
ATOM 762 C C . PRO A 1 101 ? -16.237 -6.021 5.603 1.00 95.81 101 PRO A C 1
ATOM 764 O O . PRO A 1 101 ? -16.622 -6.738 6.521 1.00 95.81 101 PRO A O 1
ATOM 767 N N . GLN A 1 102 ? -15.059 -6.221 5.010 1.00 96.38 102 GLN A N 1
ATOM 768 C CA . GLN A 1 102 ? -14.129 -7.288 5.378 1.00 96.38 102 GLN A CA 1
ATOM 769 C C . GLN A 1 102 ? -13.521 -7.121 6.781 1.00 96.38 102 GLN A C 1
ATOM 771 O O . GLN A 1 102 ? -12.980 -8.077 7.321 1.00 96.38 102 GLN A O 1
ATOM 776 N N . PHE A 1 103 ? -13.614 -5.928 7.378 1.00 97.50 103 PHE A N 1
ATOM 777 C CA . PHE A 1 103 ? -13.165 -5.650 8.745 1.00 97.50 103 PHE A CA 1
ATOM 778 C C . PHE A 1 103 ? -14.326 -5.622 9.754 1.00 97.50 103 PHE A C 1
ATOM 780 O O . PHE A 1 103 ? -14.126 -5.168 10.878 1.00 97.50 103 PHE A O 1
ATOM 787 N N . GLY A 1 104 ? -15.526 -6.092 9.385 1.00 96.06 104 GLY A N 1
ATOM 788 C CA . GLY A 1 104 ? -16.735 -6.002 10.215 1.00 96.06 104 GLY A CA 1
ATOM 789 C C . GLY A 1 104 ? -16.558 -6.521 11.647 1.00 96.06 104 GLY A C 1
ATOM 790 O O . GLY A 1 104 ? -16.854 -5.794 12.593 1.00 96.06 104 GLY A O 1
ATOM 791 N N . ASP A 1 105 ? -15.990 -7.719 11.813 1.00 95.88 105 ASP A N 1
ATOM 792 C CA . ASP A 1 105 ? -15.754 -8.321 13.136 1.00 95.88 105 ASP A CA 1
ATOM 793 C C . ASP A 1 105 ? -14.783 -7.487 13.986 1.00 95.88 105 ASP A C 1
ATOM 795 O O . ASP A 1 105 ? -14.993 -7.283 15.181 1.00 95.88 105 ASP A O 1
ATOM 799 N N . VAL A 1 106 ? -13.721 -6.968 13.363 1.00 96.69 106 VAL A N 1
ATOM 800 C CA . VAL A 1 106 ? -12.728 -6.114 14.029 1.00 96.69 106 VAL A CA 1
ATOM 801 C C . VAL A 1 106 ? -13.372 -4.798 14.452 1.00 96.69 106 VAL A C 1
ATOM 803 O O . VAL A 1 106 ? -13.191 -4.355 15.581 1.00 96.69 106 VAL A O 1
ATOM 806 N N . ILE A 1 107 ? -14.151 -4.180 13.566 1.00 96.94 107 ILE A N 1
ATOM 807 C CA . ILE A 1 107 ? -14.872 -2.934 13.837 1.00 96.94 107 ILE A CA 1
ATOM 808 C C . ILE A 1 107 ? -15.835 -3.121 15.009 1.00 96.94 107 ILE A C 1
ATOM 810 O O . ILE A 1 107 ? -15.829 -2.299 15.923 1.00 96.94 107 ILE A O 1
ATOM 814 N N . GLN A 1 108 ? -16.593 -4.220 15.032 1.00 96.75 108 GLN A N 1
ATOM 815 C CA . GLN A 1 108 ? -17.489 -4.537 16.141 1.00 96.75 108 GLN A CA 1
ATOM 816 C C . GLN A 1 108 ? -16.720 -4.651 17.467 1.00 96.75 108 GLN A C 1
ATOM 818 O O . GLN A 1 108 ? -17.112 -4.041 18.460 1.00 96.75 108 GLN A O 1
ATOM 823 N N . GLN A 1 109 ? -15.588 -5.359 17.483 1.00 96.69 109 GLN A N 1
ATOM 824 C CA . GLN A 1 109 ? -14.742 -5.464 18.678 1.00 96.69 109 GLN A CA 1
ATOM 825 C C . GLN A 1 109 ? -14.219 -4.098 19.148 1.00 96.69 109 GLN A C 1
ATOM 827 O O . GLN A 1 109 ? -14.143 -3.846 20.350 1.00 96.69 109 GLN A O 1
ATOM 832 N N . LEU A 1 110 ? -13.856 -3.204 18.222 1.00 96.31 110 LEU A N 1
ATOM 833 C CA . LEU A 1 110 ? -13.406 -1.847 18.552 1.00 96.31 110 LEU A CA 1
ATOM 834 C C . LEU A 1 110 ? -14.548 -0.992 19.133 1.00 96.31 110 LEU A C 1
ATOM 836 O O . LEU A 1 110 ? -14.320 -0.243 20.087 1.00 96.31 110 LEU A O 1
ATOM 840 N N . GLU A 1 111 ? -15.770 -1.122 18.603 1.00 95.31 111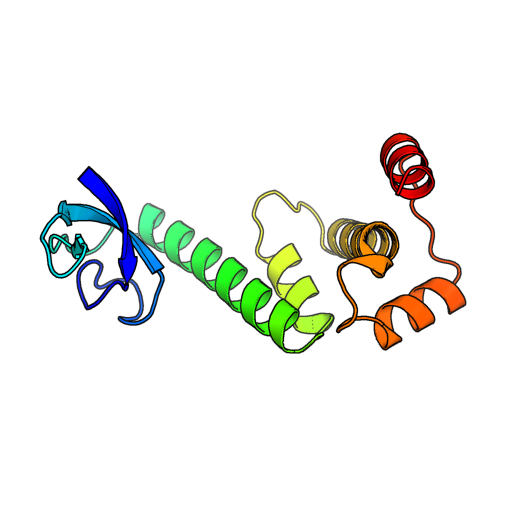 GLU A N 1
ATOM 841 C CA . GLU A 1 111 ? -16.970 -0.466 19.143 1.00 95.31 111 GLU A CA 1
ATOM 842 C C . GLU A 1 111 ? -17.297 -0.990 20.558 1.00 95.31 111 GLU A C 1
ATOM 844 O O . GLU A 1 111 ? -17.550 -0.193 21.464 1.00 95.31 111 GLU A O 1
ATOM 849 N N . GLU A 1 112 ? -17.198 -2.304 20.795 1.00 96.81 112 GLU A N 1
ATOM 850 C CA . GLU A 1 112 ? -17.391 -2.934 22.115 1.00 96.81 112 GLU A CA 1
ATOM 851 C C . GLU A 1 112 ? -16.341 -2.493 23.148 1.00 96.81 112 GLU A C 1
ATOM 853 O O . GLU A 1 112 ? -16.644 -2.345 24.333 1.00 96.81 112 GLU A O 1
ATOM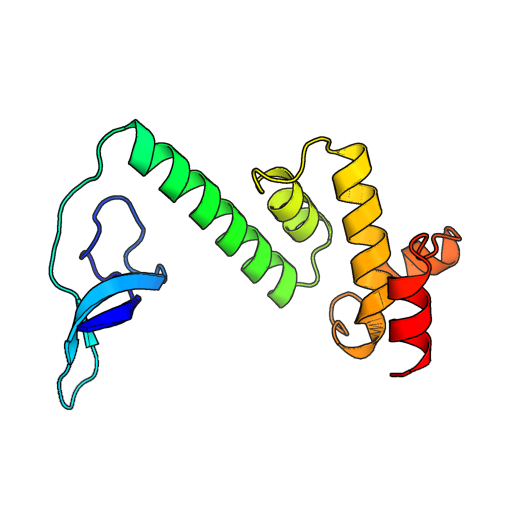 858 N N . GLN A 1 113 ? -15.112 -2.215 22.706 1.00 95.06 113 GLN A N 1
ATOM 859 C CA . GLN A 1 113 ? -14.051 -1.635 23.539 1.00 95.06 113 GLN A CA 1
ATOM 860 C C . GLN A 1 113 ? -14.267 -0.140 23.841 1.00 95.06 113 GLN A C 1
ATOM 862 O O . GLN A 1 113 ? -13.487 0.458 24.587 1.00 95.06 113 GLN A O 1
ATOM 867 N N . GLY A 1 114 ? -15.307 0.481 23.274 1.00 93.81 114 GLY A N 1
ATOM 868 C CA . GLY A 1 114 ? -15.628 1.893 23.466 1.00 93.81 114 GLY A CA 1
ATOM 869 C C . GLY A 1 114 ? -14.670 2.847 22.748 1.00 93.81 114 GLY A C 1
ATOM 870 O O . GLY A 1 114 ? -14.540 4.010 23.146 1.00 93.81 114 GLY A O 1
ATOM 871 N N . ILE A 1 115 ? -13.968 2.379 21.711 1.00 94.75 115 ILE A N 1
ATOM 872 C CA . ILE A 1 115 ? -13.079 3.228 20.915 1.00 94.75 115 ILE A CA 1
ATOM 873 C C . ILE A 1 115 ? -13.929 4.164 20.053 1.00 94.75 115 ILE A C 1
ATOM 875 O O . ILE A 1 115 ? -14.947 3.779 19.487 1.00 94.75 115 ILE A O 1
ATOM 879 N N . THR A 1 116 ? -13.515 5.429 19.967 1.00 93.25 116 THR A N 1
ATOM 880 C CA . THR A 1 116 ? -14.228 6.461 19.208 1.00 93.25 116 THR A CA 1
ATOM 881 C C . THR A 1 116 ? -13.258 7.353 18.444 1.00 93.25 116 THR A C 1
ATOM 883 O O . THR A 1 116 ? -12.116 7.560 18.862 1.00 93.25 116 THR A O 1
ATOM 886 N N . ILE A 1 117 ? -13.738 7.919 17.335 1.00 94.00 117 ILE A N 1
ATOM 887 C CA . ILE A 1 117 ? -12.999 8.882 16.511 1.00 94.00 117 ILE A CA 1
ATOM 888 C C . ILE A 1 117 ? -12.799 10.162 17.321 1.00 94.00 117 ILE A C 1
ATOM 890 O O . ILE A 1 117 ? -13.777 10.817 17.693 1.00 94.00 117 ILE A O 1
ATOM 894 N N . ARG A 1 118 ? -11.550 10.537 17.608 1.00 91.12 118 ARG A N 1
ATOM 895 C CA . ARG A 1 118 ? -11.243 11.695 18.467 1.00 91.12 118 ARG A CA 1
ATOM 896 C C . ARG A 1 118 ? -11.259 13.009 17.708 1.00 91.12 118 ARG A C 1
ATOM 898 O O . ARG A 1 118 ? -11.628 14.036 18.276 1.00 91.12 118 ARG A O 1
ATOM 905 N N . ASP A 1 119 ? -10.840 12.979 16.449 1.00 91.94 119 ASP A N 1
ATOM 906 C CA . ASP A 1 119 ? -10.811 14.171 15.617 1.00 91.94 119 ASP A CA 1
ATOM 907 C C . ASP A 1 119 ? -12.236 14.624 15.275 1.00 91.94 119 ASP A C 1
ATOM 909 O O . ASP A 1 119 ? -13.042 13.869 14.727 1.00 91.94 119 ASP A O 1
ATOM 913 N N . LYS A 1 120 ? -12.548 15.878 15.615 1.00 92.31 120 LYS A N 1
ATOM 914 C CA . LYS A 1 120 ? -13.883 16.442 15.407 1.00 92.31 120 LYS A CA 1
ATOM 915 C C . LYS A 1 120 ? -14.251 16.492 13.925 1.00 92.31 120 LYS A C 1
ATOM 917 O O . LYS A 1 120 ? -15.378 16.167 13.582 1.00 92.31 120 LYS A O 1
ATOM 922 N N . LYS A 1 121 ? -13.316 16.868 13.046 1.00 91.25 121 LYS A N 1
ATOM 923 C CA . LYS A 1 121 ? -13.600 16.968 11.609 1.00 91.25 121 LYS A CA 1
ATOM 924 C C . LYS A 1 121 ? -13.844 15.589 11.012 1.00 91.25 121 LYS A C 1
ATOM 926 O O . LYS A 1 121 ? -14.768 15.442 10.224 1.00 91.25 121 LYS A O 1
ATOM 931 N N . ALA A 1 122 ? -13.042 14.596 11.390 1.00 89.62 122 ALA A N 1
ATOM 932 C CA . ALA A 1 122 ? -13.237 13.221 10.946 1.00 89.62 122 ALA A CA 1
ATOM 933 C C . ALA A 1 122 ? -14.614 12.694 11.374 1.00 89.62 122 ALA A C 1
ATOM 935 O O . ALA A 1 122 ? -15.326 12.127 10.552 1.00 89.62 122 ALA A O 1
ATOM 936 N N . ARG A 1 123 ? -15.028 12.960 12.619 1.00 92.19 123 ARG A N 1
ATOM 937 C CA . ARG A 1 123 ? -16.363 12.597 13.113 1.00 92.19 123 ARG A CA 1
ATOM 938 C C . ARG A 1 123 ? -17.481 13.300 12.334 1.00 92.19 123 ARG A C 1
ATOM 940 O O . ARG A 1 123 ? -18.352 12.626 11.800 1.00 92.19 123 ARG A O 1
ATOM 947 N N . ASP A 1 124 ? -17.383 14.621 12.175 1.00 92.06 124 ASP A N 1
ATOM 948 C CA . ASP A 1 124 ? -18.357 15.428 11.427 1.00 92.06 124 ASP A CA 1
ATOM 949 C C . ASP A 1 124 ? -18.483 14.985 9.951 1.00 92.06 124 ASP A C 1
ATOM 951 O O . ASP A 1 124 ? -19.518 15.209 9.326 1.00 92.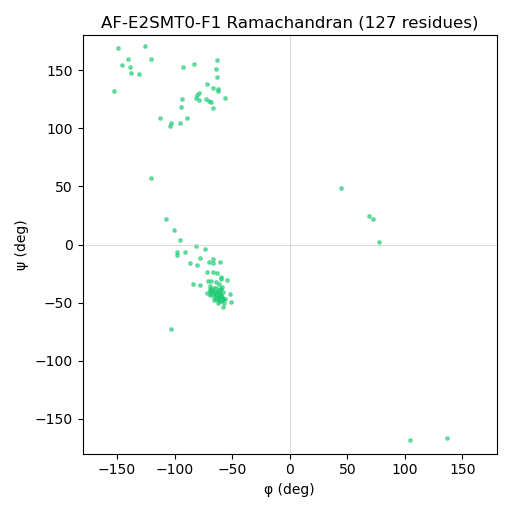06 124 ASP A O 1
ATOM 955 N N . LEU A 1 125 ? -17.425 14.409 9.363 1.00 89.50 125 LEU A N 1
ATOM 956 C CA . LEU A 1 125 ? -17.442 13.849 8.007 1.00 89.50 125 LEU A CA 1
ATOM 957 C C . LEU A 1 125 ? -18.123 12.480 7.948 1.00 89.50 125 LEU A C 1
ATOM 959 O O . LEU A 1 125 ? -18.787 12.203 6.954 1.00 89.50 125 LEU A O 1
ATOM 963 N N . CYS A 1 126 ? -17.978 11.652 8.984 1.00 86.69 126 CYS A N 1
ATOM 964 C CA . CYS A 1 126 ? -18.644 10.351 9.066 1.00 86.69 126 CYS A CA 1
ATOM 965 C C . CYS A 1 126 ? -20.160 10.512 9.229 1.00 86.69 126 CYS A C 1
ATOM 967 O O . CYS A 1 126 ? -20.914 9.795 8.587 1.00 86.69 126 CYS A O 1
ATOM 969 N N . ASP A 1 127 ? -20.609 11.504 10.005 1.00 81.50 127 ASP A N 1
ATOM 970 C CA . ASP A 1 127 ? -22.039 11.782 10.230 1.00 81.50 127 ASP A CA 1
ATOM 971 C C . ASP A 1 127 ? -22.781 12.267 8.964 1.00 81.50 127 ASP A C 1
ATOM 973 O O . ASP A 1 127 ? -24.007 12.368 8.952 1.00 81.50 127 ASP A O 1
ATOM 977 N N . ARG A 1 128 ? -22.044 12.622 7.901 1.00 81.00 128 ARG A N 1
ATOM 978 C CA . ARG A 1 128 ? -22.587 13.100 6.616 1.00 81.00 128 ARG A CA 1
ATOM 979 C C . ARG A 1 128 ? -22.685 12.015 5.542 1.00 81.00 128 ARG A C 1
ATOM 981 O O . ARG A 1 128 ? -23.148 12.330 4.445 1.00 81.00 128 ARG A O 1
ATOM 988 N N . GLN A 1 129 ? -22.174 10.817 5.812 1.00 65.12 129 GLN A N 1
ATOM 989 C CA . GLN A 1 129 ? -22.158 9.680 4.887 1.00 65.12 129 GLN A CA 1
ATOM 990 C C . GLN A 1 129 ? -23.370 8.783 5.122 1.00 65.12 129 GLN A C 1
ATOM 992 O O . GLN A 1 129 ? -23.893 8.273 4.108 1.00 65.12 129 GLN A O 1
#

Foldseek 3Di:
DWAWDQQCQLEVLDDRRDTDTADFDQDPVGTHHHRDYYDDPVVSVVVVLLSQLVVLCVVCQVQVPPVSPLVSLVSDPPNPDSVVSSLVSLAVCLLCVVPRVNVVVVVVVSVVVVRYNPDPVSVVVSVVD